Protein AF-A0AAV2N8G9-F1 (afdb_monomer_lite)

Secondary structure (DSSP, 8-state):
---------------------TT-TTS-HHHHHHHHHHHHHHHHHHHHHHHHHTHHHHSHHHHHHHHHHHHHHT--GGGGS------TTTS-SS-PPPPPPPPS--TTTSBTT-SSGGGB----S-S---HHHHSPPPTT-TT------PPPP--

Sequence (155 aa):
MSAEKKDKESKKVAERVIPIKRGDLFRNEVAADNIRKETNFLESVSQRLWPQKYEHLSGQFFNEVLAEECRKAGLPVNTFERDPPEDAIERSPIPLKASPAFPRTSSAQIGHRSSRAEYSLEFAGRLFISPKWTIEPPTDAVELRVTQQRFIFLG

pLDDT: mean 71.29, std 14.78, range [41.44, 96.06]

Radius of gyration: 39.4 Å; chains: 1; bounding box: 54×90×111 Å

Structure (mmCIF, N/CA/C/O backbone):
data_AF-A0AAV2N8G9-F1
#
_entry.id   AF-A0AAV2N8G9-F1
#
loop_
_atom_site.group_PDB
_atom_site.id
_atom_site.type_symbol
_atom_site.label_atom_id
_atom_site.label_alt_id
_atom_site.label_comp_id
_atom_site.label_asym_id
_atom_site.label_entity_id
_atom_site.label_seq_id
_atom_site.pdbx_PDB_ins_code
_atom_site.Cartn_x
_atom_site.Cartn_y
_atom_site.Cartn_z
_atom_site.occupancy
_atom_site.B_iso_or_equiv
_atom_site.auth_seq_id
_atom_site.auth_comp_id
_atom_site.auth_asym_id
_atom_site.auth_atom_id
_atom_site.pdbx_PDB_model_num
ATOM 1 N N . MET A 1 1 ? -1.708 59.884 45.599 1.00 42.59 1 MET A N 1
ATOM 2 C CA . MET A 1 1 ? -2.395 60.493 44.442 1.00 42.59 1 MET A CA 1
ATOM 3 C C . MET A 1 1 ? -1.384 61.332 43.683 1.00 42.59 1 MET A C 1
ATOM 5 O O . MET A 1 1 ? -1.083 62.405 44.170 1.00 42.59 1 MET A O 1
ATOM 9 N N . SER A 1 2 ? -0.819 60.809 42.590 1.00 41.44 2 SER A N 1
ATOM 10 C CA . SER A 1 2 ? -0.182 61.576 41.504 1.00 41.44 2 SER A CA 1
ATOM 11 C C . SER A 1 2 ? 0.149 60.604 40.374 1.00 41.44 2 SER A C 1
ATOM 13 O O . SER A 1 2 ? 1.019 59.751 40.517 1.00 41.44 2 SER A O 1
ATOM 15 N N . ALA A 1 3 ? -0.620 60.689 39.291 1.00 42.47 3 ALA A N 1
ATOM 16 C CA . ALA A 1 3 ? -0.415 59.937 38.065 1.00 42.47 3 ALA A CA 1
ATOM 17 C C . ALA A 1 3 ? 0.437 60.784 37.113 1.00 42.47 3 ALA A C 1
ATOM 19 O O . ALA A 1 3 ? -0.040 61.790 36.593 1.00 42.47 3 ALA A O 1
ATOM 20 N N . GLU A 1 4 ? 1.683 60.379 36.875 1.00 42.53 4 GLU A N 1
ATOM 21 C CA . GLU A 1 4 ? 2.483 60.915 35.775 1.00 42.53 4 GLU A CA 1
ATOM 22 C C . GLU A 1 4 ? 2.196 60.109 34.507 1.00 42.53 4 GLU A C 1
ATOM 24 O O . GLU A 1 4 ? 2.557 58.938 34.376 1.00 42.53 4 GLU A O 1
ATOM 29 N N . LYS A 1 5 ? 1.510 60.756 33.563 1.00 48.00 5 LYS A N 1
ATOM 30 C CA . LYS A 1 5 ? 1.406 60.310 32.176 1.00 48.00 5 LYS A CA 1
ATOM 31 C C . LYS A 1 5 ? 2.754 60.559 31.496 1.00 48.00 5 LYS A C 1
ATOM 33 O O . LYS A 1 5 ? 3.252 61.680 31.521 1.00 48.00 5 LYS A O 1
ATOM 38 N N . LYS A 1 6 ? 3.319 59.533 30.860 1.00 48.34 6 LYS A N 1
ATOM 39 C CA . LYS A 1 6 ? 4.354 59.699 29.833 1.00 48.34 6 LYS A CA 1
ATOM 40 C C . LYS A 1 6 ? 3.863 59.070 28.541 1.00 48.34 6 LYS A C 1
ATOM 42 O O . LYS A 1 6 ? 3.687 57.854 28.454 1.00 48.34 6 LYS A O 1
ATOM 47 N N . ASP A 1 7 ? 3.626 59.946 27.578 1.00 45.62 7 ASP A N 1
ATOM 48 C CA . ASP A 1 7 ? 3.271 59.642 26.203 1.00 45.62 7 ASP A CA 1
ATOM 49 C C . ASP A 1 7 ? 4.345 58.757 25.560 1.00 45.62 7 ASP A C 1
ATOM 51 O O . ASP A 1 7 ? 5.538 59.062 25.593 1.00 45.62 7 ASP A O 1
ATOM 55 N N . LYS A 1 8 ? 3.921 57.630 24.985 1.00 56.53 8 LYS A N 1
ATOM 56 C CA . LYS A 1 8 ? 4.773 56.782 24.149 1.00 56.53 8 LYS A CA 1
ATOM 57 C C . LYS A 1 8 ? 4.425 57.050 22.691 1.00 56.53 8 LYS A C 1
ATOM 59 O O . LYS A 1 8 ? 3.478 56.478 22.154 1.00 56.53 8 LYS A O 1
ATOM 64 N N . GLU A 1 9 ? 5.211 57.919 22.063 1.00 46.19 9 GLU A N 1
ATOM 65 C CA . GLU A 1 9 ? 5.285 58.047 20.609 1.00 46.19 9 GLU A CA 1
ATOM 66 C C . GLU A 1 9 ? 5.617 56.685 19.987 1.00 46.19 9 GLU A C 1
ATOM 68 O O . GLU A 1 9 ? 6.694 56.116 20.181 1.00 46.19 9 GLU A O 1
ATOM 73 N N . SER A 1 10 ? 4.672 56.146 19.226 1.00 51.50 10 SER A N 1
ATOM 74 C CA . SER A 1 10 ? 4.855 54.932 18.441 1.00 51.50 10 SER A CA 1
ATOM 75 C C . SER A 1 10 ? 5.503 55.299 17.106 1.00 51.50 10 SER A C 1
ATOM 77 O O . SER A 1 10 ? 4.854 55.771 16.174 1.00 51.50 10 SER A O 1
ATOM 79 N N . LYS A 1 11 ? 6.816 55.069 16.992 1.00 54.12 11 LYS A N 1
ATOM 80 C CA . LYS A 1 11 ? 7.510 55.084 15.698 1.00 54.12 11 LYS A CA 1
ATOM 81 C C . LYS A 1 11 ? 6.976 53.930 14.843 1.00 54.12 11 LYS A C 1
ATOM 83 O O . LYS A 1 11 ? 7.276 52.769 15.107 1.00 54.12 11 LYS A O 1
ATOM 88 N N . LYS A 1 12 ? 6.189 54.255 13.813 1.00 48.69 12 LYS A N 1
ATOM 89 C CA . LYS A 1 12 ? 5.814 53.329 12.734 1.00 48.69 12 LYS A CA 1
ATOM 90 C C . LYS A 1 12 ? 7.084 52.842 12.029 1.00 48.69 12 LYS A C 1
ATOM 92 O O . LYS A 1 12 ? 7.709 53.593 11.284 1.00 48.69 12 LYS A O 1
ATOM 97 N N . VAL A 1 13 ? 7.455 51.586 12.258 1.00 47.31 13 VAL A N 1
ATOM 98 C CA . VAL A 1 13 ? 8.438 50.875 11.434 1.00 47.31 13 VAL A CA 1
ATOM 99 C C . VAL A 1 13 ? 7.733 50.513 10.133 1.00 47.31 13 VAL A C 1
ATOM 101 O O . VAL A 1 13 ? 6.794 49.722 10.128 1.00 47.31 13 VAL A O 1
ATOM 104 N N . ALA A 1 14 ? 8.133 51.149 9.034 1.00 50.16 14 ALA A N 1
ATOM 105 C CA . ALA A 1 14 ? 7.663 50.777 7.709 1.00 50.16 14 ALA A CA 1
ATOM 106 C C . ALA A 1 14 ? 8.243 49.401 7.358 1.00 50.16 14 ALA A C 1
ATOM 108 O O . ALA A 1 14 ? 9.441 49.266 7.099 1.00 50.16 14 ALA A O 1
ATOM 109 N N . GLU A 1 15 ? 7.389 48.383 7.379 1.00 53.94 15 GLU A N 1
ATOM 110 C CA . GLU A 1 15 ? 7.709 47.033 6.938 1.00 53.94 15 GLU A CA 1
ATOM 111 C C . GLU A 1 15 ? 7.960 47.072 5.424 1.00 53.94 15 GLU A C 1
ATOM 113 O O . GLU A 1 15 ? 7.045 47.185 4.606 1.00 53.94 15 GLU A O 1
ATOM 118 N N . ARG A 1 16 ? 9.238 47.076 5.029 1.00 52.06 16 ARG A N 1
ATOM 119 C CA . ARG A 1 16 ? 9.623 46.940 3.624 1.00 52.06 16 ARG A CA 1
ATOM 120 C C . ARG A 1 16 ? 9.359 45.499 3.209 1.00 52.06 16 ARG A C 1
ATOM 122 O O . ARG A 1 16 ? 10.208 44.633 3.394 1.00 52.06 16 ARG A O 1
ATOM 129 N N . VAL A 1 17 ? 8.189 45.255 2.630 1.00 55.59 17 VAL A N 1
ATOM 130 C CA . VAL A 1 17 ? 7.891 44.005 1.928 1.00 55.59 17 VAL A CA 1
ATOM 131 C C . VAL A 1 17 ? 8.768 43.960 0.677 1.00 55.59 17 VAL A C 1
ATOM 133 O O . VAL A 1 17 ? 8.482 44.602 -0.332 1.00 55.59 17 VAL A O 1
ATOM 136 N N . ILE A 1 18 ? 9.887 43.243 0.764 1.00 59.12 18 ILE A N 1
ATOM 137 C CA . ILE A 1 18 ? 10.736 42.952 -0.391 1.00 59.12 18 ILE A CA 1
ATOM 138 C C . ILE A 1 18 ? 10.025 41.857 -1.198 1.00 59.12 18 ILE A C 1
ATOM 140 O O . ILE A 1 18 ? 9.772 40.781 -0.653 1.00 59.12 18 ILE A O 1
ATOM 144 N N . PRO A 1 19 ? 9.691 42.078 -2.482 1.00 50.41 19 PRO A N 1
ATOM 145 C C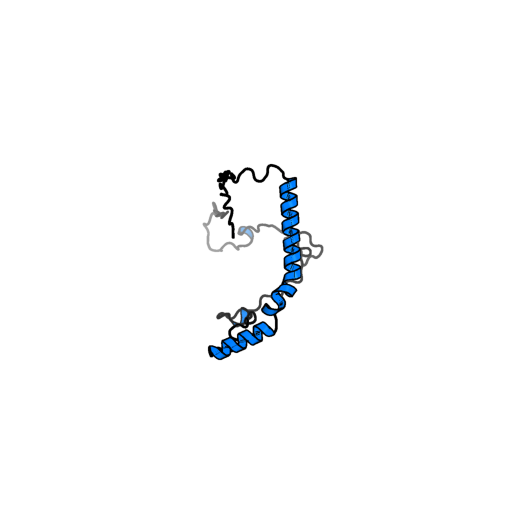A . PRO A 1 19 ? 9.098 41.037 -3.306 1.00 50.41 19 PRO A CA 1
ATOM 146 C C . PRO A 1 19 ? 10.152 39.961 -3.584 1.00 50.41 19 PRO A C 1
ATOM 148 O O . PRO A 1 19 ? 11.073 40.159 -4.380 1.00 50.41 19 PRO A O 1
ATOM 151 N N . ILE A 1 20 ? 10.025 38.814 -2.915 1.00 54.44 20 ILE A N 1
ATOM 152 C CA . ILE A 1 20 ? 10.868 37.640 -3.150 1.00 54.44 20 ILE A CA 1
ATOM 153 C C . ILE A 1 20 ? 10.518 37.098 -4.539 1.00 54.44 20 ILE A C 1
ATOM 155 O O . ILE A 1 20 ? 9.498 36.435 -4.741 1.00 54.44 20 ILE A O 1
ATOM 159 N N . LYS A 1 21 ? 11.356 37.410 -5.532 1.00 55.22 21 LYS A N 1
ATOM 160 C CA . LYS A 1 21 ? 11.267 36.812 -6.866 1.00 55.22 21 LYS A CA 1
ATOM 161 C C . LYS A 1 21 ? 11.564 35.316 -6.731 1.00 55.22 21 LYS A C 1
ATOM 163 O O . LYS A 1 21 ? 12.630 34.936 -6.258 1.00 55.22 21 LYS A O 1
ATOM 168 N N . ARG A 1 22 ? 10.645 34.466 -7.201 1.00 54.28 22 ARG A N 1
ATOM 169 C CA . ARG A 1 22 ? 10.721 32.986 -7.162 1.00 54.28 22 ARG A CA 1
ATOM 170 C C . ARG A 1 22 ? 11.955 32.365 -7.856 1.00 54.28 22 ARG A C 1
ATOM 172 O O . ARG A 1 22 ? 12.082 31.149 -7.855 1.00 54.28 22 ARG A O 1
ATOM 179 N N . GLY A 1 23 ? 12.855 33.168 -8.430 1.00 54.62 23 GLY A N 1
ATOM 180 C CA . GLY A 1 23 ? 14.072 32.721 -9.118 1.00 54.62 23 GLY A CA 1
ATOM 181 C C . GLY A 1 23 ? 15.370 32.762 -8.297 1.00 54.62 23 GLY A C 1
ATOM 182 O O . GLY A 1 23 ? 16.359 32.210 -8.757 1.00 54.62 23 GLY A O 1
ATOM 183 N N . ASP A 1 24 ? 15.399 33.375 -7.105 1.00 53.00 24 ASP A N 1
ATOM 184 C CA . ASP A 1 24 ? 16.639 33.534 -6.306 1.00 53.00 24 ASP A CA 1
ATOM 185 C C . ASP A 1 24 ? 16.787 32.519 -5.149 1.00 53.00 24 ASP A C 1
ATOM 187 O O . ASP A 1 24 ? 17.753 32.575 -4.388 1.00 53.00 24 ASP A O 1
ATOM 191 N N . LEU A 1 25 ? 15.870 31.554 -5.018 1.00 56.00 25 LEU A N 1
ATOM 192 C CA . LEU A 1 25 ? 15.848 30.579 -3.910 1.00 56.00 25 LEU A CA 1
ATOM 193 C C . LEU A 1 25 ? 17.031 29.584 -3.902 1.00 56.00 25 LEU A C 1
ATOM 195 O O . LEU A 1 25 ? 17.179 28.832 -2.943 1.00 56.00 25 LEU A O 1
ATOM 199 N N . PHE A 1 26 ? 17.888 29.589 -4.928 1.00 54.41 26 PHE A N 1
ATOM 200 C CA . PHE A 1 26 ? 18.990 28.631 -5.092 1.00 54.41 26 PHE A CA 1
ATOM 201 C C . PHE A 1 26 ? 20.363 29.286 -5.291 1.00 54.41 26 PHE A C 1
ATOM 203 O O . PHE A 1 26 ? 21.209 28.758 -6.001 1.00 54.41 26 PHE A O 1
ATOM 210 N N . ARG A 1 27 ? 20.630 30.438 -4.663 1.00 63.62 27 ARG A N 1
ATOM 211 C CA . ARG A 1 27 ? 21.986 31.027 -4.700 1.00 63.62 27 ARG A CA 1
ATOM 212 C C . ARG A 1 27 ? 23.005 30.244 -3.861 1.00 63.62 27 ARG A C 1
ATOM 214 O O . ARG A 1 27 ? 24.189 30.302 -4.162 1.00 63.62 27 ARG A O 1
ATOM 221 N N . ASN A 1 28 ? 22.545 29.509 -2.844 1.00 71.69 28 ASN A N 1
ATOM 222 C CA . ASN A 1 28 ? 23.381 28.716 -1.939 1.00 71.69 28 ASN A CA 1
ATOM 223 C C . ASN A 1 28 ? 22.848 27.281 -1.846 1.00 71.69 28 ASN A C 1
ATOM 225 O O . ASN A 1 28 ? 21.998 26.979 -1.006 1.00 71.69 28 ASN A O 1
ATOM 229 N N . GLU A 1 29 ? 23.363 26.393 -2.694 1.00 79.25 29 GLU A N 1
ATOM 230 C CA . GLU A 1 29 ? 22.979 24.974 -2.733 1.00 79.25 29 GLU A CA 1
ATOM 231 C C . GLU A 1 29 ? 23.140 24.286 -1.372 1.00 79.25 29 GLU A C 1
ATOM 233 O O . GLU A 1 29 ? 22.262 23.538 -0.956 1.00 79.25 29 GLU A O 1
ATOM 238 N N . VAL A 1 30 ? 24.200 24.617 -0.626 1.00 80.50 30 VAL A N 1
ATOM 239 C CA . VAL A 1 30 ? 24.457 24.079 0.721 1.00 80.50 30 VAL A CA 1
ATOM 240 C C . VAL A 1 30 ? 23.363 24.479 1.716 1.00 80.50 30 VAL A C 1
ATOM 242 O O . VAL A 1 30 ? 22.935 23.66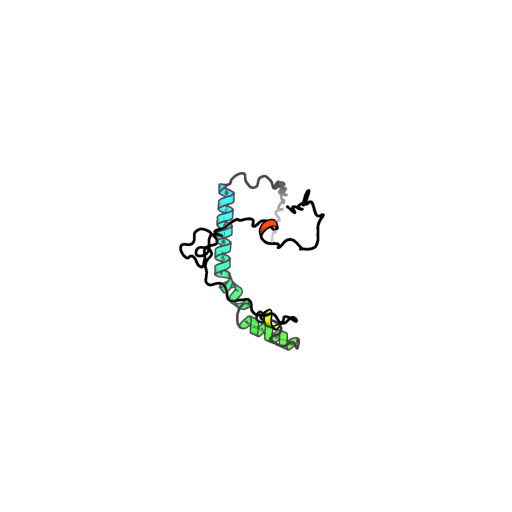8 2.532 1.00 80.50 30 VAL A O 1
ATOM 245 N N . ALA A 1 31 ? 22.872 25.720 1.645 1.00 84.00 31 ALA A N 1
ATOM 246 C CA . ALA A 1 31 ? 21.796 26.177 2.520 1.00 84.00 31 ALA A CA 1
ATOM 247 C C . ALA A 1 31 ? 20.471 25.483 2.169 1.00 84.00 31 ALA A C 1
ATOM 249 O O . ALA A 1 31 ? 19.757 25.033 3.061 1.00 84.00 31 ALA A O 1
ATOM 250 N N . ALA A 1 32 ? 20.175 25.341 0.873 1.00 84.00 32 ALA A N 1
ATOM 251 C CA . ALA A 1 32 ? 18.995 24.618 0.409 1.00 84.00 32 ALA A CA 1
ATOM 252 C C . ALA A 1 32 ? 19.041 23.126 0.789 1.00 84.00 32 ALA A C 1
ATOM 254 O O . ALA A 1 32 ? 18.025 22.570 1.205 1.00 84.00 32 ALA A O 1
ATOM 255 N N . ASP A 1 33 ? 20.207 22.486 0.691 1.00 88.19 33 ASP A N 1
ATOM 256 C CA . ASP A 1 33 ? 20.412 21.095 1.104 1.00 88.19 33 ASP A CA 1
ATOM 257 C C . ASP A 1 33 ? 20.234 20.916 2.619 1.00 88.19 33 ASP A C 1
ATOM 259 O O . ASP A 1 33 ? 19.543 19.998 3.057 1.00 88.19 33 ASP A O 1
ATOM 263 N N . ASN A 1 34 ? 20.752 21.838 3.435 1.00 92.25 34 ASN A N 1
ATOM 264 C CA . ASN A 1 34 ? 20.542 21.811 4.885 1.00 92.25 34 ASN A CA 1
ATOM 265 C C . ASN A 1 34 ? 19.059 21.955 5.260 1.00 92.25 34 ASN A C 1
ATOM 267 O O . ASN A 1 34 ? 18.571 21.191 6.091 1.00 92.25 34 ASN A O 1
ATOM 271 N N . ILE A 1 35 ? 18.324 22.857 4.600 1.00 91.19 35 ILE A N 1
ATOM 272 C CA . ILE A 1 35 ? 16.871 23.004 4.797 1.00 91.19 35 ILE A CA 1
ATOM 273 C C . ILE A 1 35 ? 16.139 21.709 4.410 1.00 91.19 35 ILE A C 1
ATOM 275 O O . ILE A 1 35 ? 15.244 21.254 5.123 1.00 91.19 35 ILE A O 1
ATOM 279 N N . ARG A 1 36 ? 16.526 21.067 3.300 1.00 89.50 36 ARG A N 1
ATOM 280 C CA . ARG A 1 36 ? 15.952 19.773 2.885 1.00 89.50 36 ARG A CA 1
ATOM 281 C C . ARG A 1 36 ? 16.245 18.663 3.893 1.00 89.50 36 ARG A C 1
ATOM 283 O O . ARG A 1 36 ? 15.365 17.873 4.212 1.00 89.50 36 ARG A O 1
ATOM 290 N N . LYS A 1 37 ? 17.462 18.608 4.430 1.00 94.62 37 LYS A N 1
ATOM 291 C CA . LYS A 1 37 ? 17.835 17.635 5.466 1.00 94.62 37 LYS A CA 1
ATOM 292 C C . LYS A 1 37 ? 17.037 17.841 6.749 1.00 94.62 37 LYS A C 1
ATOM 294 O O . LYS A 1 37 ? 16.545 16.865 7.307 1.00 94.62 37 LYS A O 1
ATOM 299 N N . GLU A 1 38 ? 16.877 19.086 7.190 1.00 95.69 38 GLU A N 1
ATOM 300 C CA . GLU A 1 38 ? 16.091 19.422 8.380 1.00 95.69 38 GLU A CA 1
ATOM 301 C C . GLU A 1 38 ? 14.611 19.068 8.198 1.00 95.69 38 GLU A C 1
ATOM 303 O O . GLU A 1 38 ? 14.020 18.419 9.059 1.00 95.69 38 GLU A O 1
ATOM 308 N N . THR A 1 39 ? 14.023 19.420 7.053 1.00 96.06 39 THR A N 1
ATOM 309 C CA . THR A 1 39 ? 12.625 19.081 6.742 1.00 96.06 39 THR A CA 1
ATOM 310 C C . THR A 1 39 ? 12.400 17.570 6.691 1.00 96.06 39 THR A C 1
ATOM 312 O O . THR A 1 39 ? 11.498 17.079 7.367 1.00 96.06 39 THR A O 1
ATOM 315 N N . ASN A 1 40 ? 13.271 16.820 6.010 1.00 95.50 40 ASN A N 1
ATOM 316 C CA . ASN A 1 40 ? 13.218 15.354 5.990 1.00 95.50 40 ASN A CA 1
ATOM 317 C C . ASN A 1 40 ? 13.385 14.750 7.395 1.00 95.50 40 ASN A C 1
ATOM 319 O O . ASN A 1 40 ? 12.723 13.772 7.744 1.00 95.50 40 ASN A O 1
ATOM 323 N N . PHE A 1 41 ? 14.264 15.322 8.223 1.00 95.81 41 PHE A N 1
ATOM 324 C CA . PHE A 1 41 ? 14.448 14.872 9.599 1.00 95.81 41 PHE A CA 1
ATOM 325 C C . PHE A 1 41 ? 13.180 15.091 10.430 1.00 95.81 41 PHE A C 1
ATOM 327 O O . PHE A 1 41 ? 12.699 14.149 11.062 1.00 95.81 41 PHE A O 1
ATOM 334 N N . LEU A 1 42 ? 12.600 16.292 10.387 1.00 95.12 42 LEU A N 1
ATOM 335 C CA . LEU A 1 42 ? 11.357 16.611 11.091 1.00 95.12 42 LEU A CA 1
ATOM 336 C C . LEU A 1 42 ? 10.192 15.736 10.626 1.00 95.12 42 LEU A C 1
ATOM 338 O O . LEU A 1 42 ? 9.408 15.287 11.461 1.00 95.12 42 LEU A O 1
ATOM 342 N N . GLU A 1 43 ? 10.103 15.444 9.329 1.00 94.75 43 GLU A N 1
ATOM 343 C CA . GLU A 1 43 ? 9.122 14.507 8.783 1.00 94.75 43 GLU A CA 1
ATOM 344 C C . GLU A 1 43 ? 9.340 13.086 9.320 1.00 94.75 43 GLU A C 1
ATOM 346 O O . GLU A 1 43 ? 8.408 12.4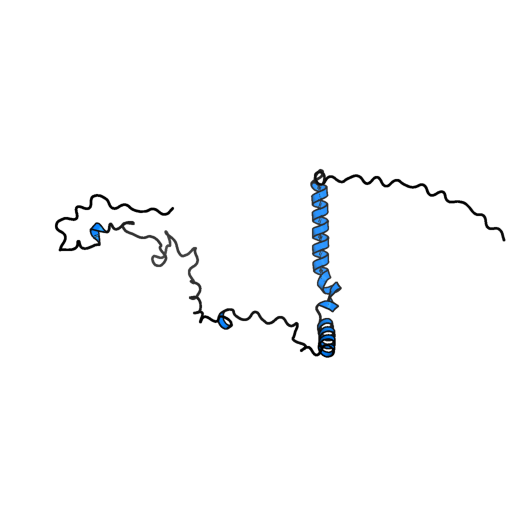43 9.794 1.00 94.75 43 GLU A O 1
ATOM 351 N N . SER A 1 44 ? 10.582 12.599 9.337 1.00 94.31 44 SER A N 1
ATOM 352 C CA . SER A 1 44 ? 10.881 11.265 9.868 1.00 94.31 44 SER A CA 1
ATOM 353 C C . SER A 1 44 ? 10.538 11.138 11.359 1.00 94.31 44 SER A C 1
ATOM 355 O O . SER A 1 44 ? 10.025 10.111 11.808 1.00 94.31 44 SER A O 1
ATOM 357 N N . VAL A 1 45 ? 10.782 12.195 12.138 1.00 95.00 45 VAL A N 1
ATOM 358 C CA . VAL A 1 45 ? 10.439 12.253 13.562 1.00 95.00 45 VAL A CA 1
ATOM 359 C C . VAL A 1 45 ? 8.927 12.343 13.740 1.00 95.00 45 VAL A C 1
ATOM 361 O O . VAL A 1 45 ? 8.377 11.652 14.597 1.00 95.00 45 VAL A O 1
ATOM 364 N N . SER A 1 46 ? 8.237 13.152 12.931 1.00 90.50 46 SER A N 1
ATOM 365 C CA . SER A 1 46 ? 6.783 13.286 13.010 1.00 90.50 46 SER A CA 1
ATOM 366 C C . SER A 1 46 ? 6.084 11.976 12.665 1.00 90.50 46 SER A C 1
ATOM 368 O O . SER A 1 46 ? 5.201 11.583 13.417 1.00 90.50 46 SER A O 1
ATOM 370 N N . GLN A 1 47 ? 6.536 11.251 11.637 1.00 88.94 47 GLN A N 1
ATOM 371 C CA . GLN A 1 47 ? 6.028 9.923 11.285 1.00 88.94 47 GLN A CA 1
ATOM 372 C C . GLN A 1 47 ? 6.210 8.919 12.431 1.00 88.94 47 GLN A C 1
ATOM 374 O O . GLN A 1 47 ? 5.285 8.178 12.750 1.00 88.94 47 GLN A O 1
ATOM 379 N N . ARG A 1 48 ? 7.370 8.919 13.104 1.00 89.88 48 ARG A N 1
ATOM 380 C CA . ARG A 1 48 ? 7.625 8.035 14.259 1.00 89.88 48 ARG A CA 1
ATOM 381 C C . ARG A 1 48 ? 6.760 8.371 15.471 1.00 89.88 48 ARG A C 1
ATOM 383 O O . ARG A 1 48 ? 6.314 7.468 16.168 1.00 89.88 48 ARG A O 1
ATOM 390 N N . LEU A 1 49 ? 6.541 9.659 15.730 1.00 91.81 49 LEU A N 1
ATOM 391 C CA . LEU A 1 49 ? 5.717 10.129 16.845 1.00 91.81 49 LEU A CA 1
ATOM 392 C C . LEU A 1 49 ? 4.219 10.142 16.512 1.00 91.81 49 LEU A C 1
ATOM 394 O O . LEU A 1 49 ? 3.406 10.331 17.414 1.00 91.81 49 LEU A O 1
ATOM 398 N N . TRP A 1 50 ? 3.846 9.950 15.245 1.00 86.56 50 TRP A N 1
ATOM 399 C CA . TRP A 1 50 ? 2.463 10.007 14.778 1.00 86.56 50 TRP A CA 1
ATOM 400 C C . TRP A 1 50 ? 1.546 9.037 15.532 1.00 86.56 50 TRP A C 1
ATOM 402 O O . TRP A 1 50 ? 0.528 9.500 16.050 1.00 86.56 50 TRP A O 1
ATOM 412 N N . PRO A 1 51 ? 1.903 7.746 15.701 1.00 84.06 51 PRO A N 1
ATOM 413 C CA . PRO A 1 51 ? 1.049 6.803 16.416 1.00 84.06 51 PRO A CA 1
ATOM 414 C C . PRO A 1 51 ? 0.876 7.171 17.890 1.00 84.06 51 PRO A C 1
ATOM 416 O O . PRO A 1 51 ? -0.199 6.972 18.428 1.00 84.06 51 PRO A O 1
ATOM 419 N N . GLN A 1 52 ? 1.899 7.752 18.528 1.00 84.94 52 GLN A N 1
ATOM 420 C CA . GLN A 1 52 ? 1.836 8.172 19.935 1.00 84.94 52 GLN A CA 1
ATOM 421 C C . GLN A 1 52 ? 0.993 9.439 20.122 1.00 84.94 52 GLN A C 1
ATOM 423 O O . GLN A 1 52 ? 0.220 9.546 21.068 1.00 84.94 52 GLN A O 1
ATOM 428 N N . LYS A 1 53 ? 1.123 10.423 19.221 1.00 84.12 53 LYS A N 1
ATOM 429 C CA . LYS A 1 53 ? 0.347 11.673 19.297 1.00 84.12 53 LYS A CA 1
ATOM 430 C C . LYS A 1 53 ? -1.132 11.454 19.003 1.00 84.12 53 LYS A C 1
ATOM 432 O O . LYS A 1 53 ? -1.974 12.105 19.615 1.00 84.12 53 LYS A O 1
ATOM 437 N N . TYR A 1 54 ? -1.431 10.565 18.062 1.00 80.94 54 TYR A N 1
ATOM 438 C CA . TYR A 1 54 ? -2.779 10.333 17.549 1.00 80.94 54 TYR A CA 1
ATOM 439 C C . TYR A 1 54 ? -3.326 8.951 17.912 1.00 80.94 54 TYR A C 1
ATOM 441 O O . TYR A 1 54 ? -4.254 8.472 17.268 1.00 80.94 54 TYR A O 1
ATOM 449 N N . GLU A 1 55 ? -2.798 8.330 18.968 1.00 76.94 55 GLU A N 1
ATOM 450 C CA . GLU A 1 55 ? -3.226 7.009 19.448 1.00 76.94 55 GLU A CA 1
ATOM 451 C C . GLU A 1 55 ? -4.745 6.946 19.678 1.00 76.94 55 GLU A C 1
ATOM 453 O O . GLU A 1 55 ? -5.412 5.976 19.321 1.00 76.94 55 GLU A O 1
ATOM 458 N N . HIS A 1 56 ? -5.307 8.045 20.184 1.00 75.25 56 HIS A N 1
ATOM 459 C CA . HIS A 1 56 ? -6.734 8.220 20.438 1.00 75.25 56 HIS A CA 1
ATOM 460 C C . HIS A 1 56 ? -7.609 8.235 19.171 1.00 75.25 56 HIS A C 1
ATOM 462 O O . HIS A 1 56 ? -8.813 8.028 19.286 1.00 75.25 56 HIS A O 1
ATOM 468 N N . LEU A 1 57 ? -7.038 8.473 17.981 1.00 75.31 57 LEU A N 1
ATOM 469 C CA . LEU A 1 57 ? -7.760 8.467 16.699 1.00 75.31 57 LEU A CA 1
ATOM 470 C C . LEU A 1 57 ? -7.742 7.102 16.006 1.00 75.31 57 LEU A C 1
ATOM 472 O O . LEU A 1 57 ? -8.657 6.793 15.254 1.00 75.31 57 LEU A O 1
ATOM 476 N N . SER A 1 58 ? -6.705 6.294 16.224 1.00 70.44 58 SER A N 1
ATOM 477 C CA . SER A 1 58 ? -6.548 4.986 15.570 1.00 70.44 58 SER A CA 1
ATOM 478 C C . SER A 1 58 ? -6.885 3.797 16.476 1.00 70.44 58 SER A C 1
ATOM 480 O O . SER A 1 58 ? -6.693 2.652 16.075 1.00 70.44 58 SER A O 1
ATOM 482 N N . GLY A 1 59 ? -7.319 4.057 17.713 1.00 74.00 59 GLY A N 1
ATOM 483 C CA . GLY A 1 59 ? -7.539 3.045 18.744 1.00 74.00 59 GLY A CA 1
ATOM 484 C C . GLY A 1 59 ? -8.997 2.624 18.949 1.00 74.00 59 GLY A C 1
ATOM 485 O O . GLY A 1 59 ? -9.922 3.096 18.291 1.00 74.00 59 GLY A O 1
ATOM 486 N N . GLN A 1 60 ? -9.194 1.757 19.946 1.00 79.00 60 GLN A N 1
ATOM 487 C CA . GLN A 1 60 ? -10.506 1.268 20.396 1.00 79.00 60 GLN A CA 1
ATOM 488 C C . GLN A 1 60 ? -11.444 2.410 20.811 1.00 79.00 60 GLN A C 1
ATOM 490 O O . GLN A 1 60 ? -12.628 2.366 20.501 1.00 79.00 60 GLN A O 1
ATOM 495 N N . PHE A 1 61 ? -10.900 3.470 21.414 1.00 79.62 61 PHE A N 1
ATOM 496 C CA . PHE A 1 61 ? -11.668 4.642 21.834 1.00 79.62 61 PHE A CA 1
ATOM 497 C C . PHE A 1 61 ? -12.370 5.350 20.666 1.00 79.62 61 PHE A C 1
ATOM 499 O O . PHE A 1 61 ? -13.534 5.725 20.776 1.00 79.62 61 PHE A O 1
ATOM 506 N N . PHE A 1 62 ? -11.696 5.504 19.522 1.00 84.06 62 PHE A N 1
ATOM 507 C CA . PHE A 1 62 ? -12.323 6.100 18.343 1.00 84.06 62 PHE A CA 1
ATOM 508 C C . PHE A 1 62 ? -13.474 5.230 17.831 1.00 84.06 62 PHE A C 1
ATOM 510 O O . PHE A 1 62 ? -14.531 5.754 17.493 1.00 84.06 62 PHE A O 1
ATOM 517 N N . ASN A 1 63 ? -13.301 3.906 17.845 1.00 84.31 63 ASN A N 1
ATOM 518 C CA . ASN A 1 63 ? -14.353 2.966 17.460 1.00 84.31 63 ASN A CA 1
ATOM 519 C C . ASN A 1 63 ? -15.544 3.003 18.431 1.00 84.31 63 ASN A C 1
ATOM 521 O O . ASN A 1 63 ? -16.686 2.909 17.990 1.00 84.31 63 ASN A O 1
ATOM 525 N N . GLU A 1 64 ? -15.301 3.180 19.732 1.00 86.56 64 GLU A N 1
ATOM 526 C CA . GLU A 1 64 ? -16.353 3.354 20.740 1.00 86.56 64 GLU A CA 1
ATOM 527 C C . GLU A 1 64 ? -17.152 4.639 20.501 1.00 86.56 64 GLU A C 1
ATOM 529 O O . GLU A 1 64 ? -18.377 4.585 20.390 1.00 86.56 64 GLU A O 1
ATOM 534 N N . VAL A 1 65 ? -16.470 5.777 20.330 1.00 86.88 65 VAL A N 1
ATOM 535 C CA . VAL A 1 65 ? -17.114 7.064 20.012 1.00 86.88 65 VAL A CA 1
ATOM 536 C C . VAL A 1 65 ? -17.895 6.971 18.699 1.00 86.88 65 VAL A C 1
ATOM 538 O O . VAL A 1 65 ? -19.038 7.419 18.614 1.00 86.88 65 VAL A O 1
ATOM 541 N N . LEU A 1 66 ? -17.315 6.345 17.675 1.00 87.19 66 LEU A N 1
ATOM 542 C CA . LEU A 1 66 ? -17.965 6.153 16.383 1.00 87.19 66 LEU A CA 1
ATOM 543 C C . LEU A 1 66 ? -19.209 5.264 16.507 1.00 87.19 66 LEU A C 1
ATOM 545 O O . LEU A 1 66 ? -20.239 5.574 15.908 1.00 87.19 66 LEU A O 1
ATOM 549 N N . ALA A 1 67 ? -19.162 4.209 17.324 1.00 87.56 67 ALA A N 1
ATOM 550 C CA . ALA A 1 67 ? -20.318 3.365 17.604 1.00 87.56 67 ALA A CA 1
ATOM 551 C C . ALA A 1 67 ? -21.428 4.129 18.348 1.00 87.56 67 ALA A C 1
ATOM 553 O O . ALA A 1 67 ? -22.607 3.935 18.043 1.00 87.56 67 ALA A O 1
ATOM 554 N N . GLU A 1 68 ? -21.084 5.009 19.291 1.00 89.75 68 GLU A N 1
ATOM 555 C CA . GLU A 1 68 ? -22.055 5.872 19.972 1.00 89.75 68 GLU A CA 1
ATOM 556 C C . GLU A 1 68 ? -22.733 6.855 19.013 1.00 89.75 68 GLU A C 1
ATOM 558 O O . GLU A 1 68 ? -23.960 6.979 19.025 1.00 89.75 68 GLU A O 1
ATOM 563 N N . GLU A 1 69 ? -21.967 7.516 18.146 1.00 89.94 69 GLU A N 1
ATOM 564 C CA . GLU A 1 69 ? -22.514 8.435 17.145 1.00 89.94 69 GLU A CA 1
ATOM 565 C C . GLU A 1 69 ? -23.364 7.700 16.094 1.00 89.94 69 GLU A C 1
ATOM 567 O O . GLU A 1 69 ? -24.451 8.165 15.745 1.00 89.94 69 GLU A O 1
ATOM 572 N N . CYS A 1 70 ? -22.954 6.501 15.663 1.00 87.94 70 CYS A N 1
ATOM 573 C CA . CYS A 1 70 ? -23.766 5.657 14.781 1.00 87.94 70 CYS A CA 1
ATOM 574 C C . CYS A 1 70 ? -25.099 5.273 15.438 1.00 87.94 70 CYS A C 1
ATOM 576 O O . CYS A 1 70 ? -26.145 5.377 14.799 1.00 87.94 70 CYS A O 1
ATOM 578 N N . ARG A 1 71 ? -25.094 4.908 16.731 1.00 87.50 71 ARG A N 1
ATOM 579 C CA . ARG A 1 71 ? -26.325 4.629 17.492 1.00 87.50 71 ARG A CA 1
ATOM 580 C C . ARG A 1 71 ? -27.241 5.848 17.569 1.00 87.50 71 ARG A C 1
ATOM 582 O O . ARG A 1 71 ? -28.444 5.693 17.378 1.00 87.50 71 ARG A O 1
ATOM 589 N N . LYS A 1 72 ? -26.695 7.046 17.811 1.00 92.06 72 LYS A N 1
ATOM 590 C CA . LYS A 1 72 ? -27.473 8.301 17.819 1.00 92.06 72 LYS A CA 1
ATOM 591 C C . LYS A 1 72 ? -28.103 8.592 16.456 1.00 92.06 72 LYS A C 1
ATOM 593 O O . LYS A 1 72 ? -29.233 9.065 16.399 1.00 92.06 72 LYS A O 1
ATOM 598 N N . ALA A 1 73 ? -27.389 8.289 15.374 1.00 87.94 73 ALA A N 1
ATOM 599 C CA . ALA A 1 73 ? -27.853 8.487 14.004 1.00 87.94 73 ALA A CA 1
ATOM 600 C C . ALA A 1 73 ? -28.754 7.351 13.474 1.00 87.94 73 ALA A C 1
ATOM 602 O O . ALA A 1 73 ? -29.309 7.480 12.385 1.00 87.94 73 ALA A O 1
ATOM 603 N N . GLY A 1 74 ? -28.896 6.240 14.209 1.00 88.19 74 GLY A N 1
ATOM 604 C CA . GLY A 1 74 ? -29.618 5.048 13.751 1.00 88.19 74 GLY A CA 1
ATOM 605 C C . GLY A 1 74 ? -28.903 4.276 12.633 1.00 88.19 74 GLY A C 1
ATOM 606 O O . GLY A 1 74 ? -29.540 3.505 11.918 1.00 88.19 74 GLY A O 1
ATOM 607 N N . LEU A 1 75 ? -27.596 4.487 12.465 1.00 85.81 75 LEU A N 1
ATOM 608 C CA . LEU A 1 75 ? -26.766 3.803 11.477 1.00 85.81 75 LEU A CA 1
ATOM 609 C C . LEU A 1 75 ? -26.178 2.510 12.064 1.00 85.81 75 LEU A C 1
ATOM 611 O O . LEU A 1 75 ? -25.852 2.464 13.256 1.00 85.81 75 LEU A O 1
ATOM 615 N N . PRO A 1 76 ? -26.003 1.453 11.253 1.00 82.94 76 PRO A N 1
ATOM 616 C CA . PRO A 1 76 ? -25.306 0.259 11.707 1.00 82.94 76 PRO A CA 1
ATOM 617 C C . PRO A 1 76 ? -23.848 0.594 12.052 1.00 82.94 76 PRO A C 1
ATOM 619 O O . PRO A 1 76 ? -23.193 1.368 11.357 1.00 82.94 76 PRO A O 1
ATOM 622 N N . VAL A 1 77 ? -23.317 -0.000 13.122 1.00 77.56 77 VAL A N 1
ATOM 623 C CA . VAL A 1 77 ? -21.949 0.282 13.612 1.00 77.56 77 VAL A CA 1
ATOM 624 C C . VAL A 1 77 ? -20.887 -0.022 12.547 1.00 77.56 77 VAL A C 1
ATOM 626 O O . VAL A 1 77 ? -19.892 0.688 12.441 1.00 77.56 77 VAL A O 1
ATOM 629 N N . ASN A 1 78 ? -21.157 -0.997 11.681 1.00 76.75 78 ASN A N 1
ATOM 630 C CA . ASN A 1 78 ? -20.232 -1.439 10.639 1.00 76.75 78 ASN A CA 1
ATOM 631 C C . ASN A 1 78 ? -20.299 -0.579 9.362 1.00 76.75 78 ASN A C 1
ATOM 633 O O . ASN A 1 78 ? -19.670 -0.918 8.370 1.00 76.75 78 ASN A O 1
ATOM 637 N N . THR A 1 79 ? -21.044 0.538 9.353 1.00 76.38 79 THR A N 1
ATOM 638 C CA . THR A 1 79 ? -21.183 1.402 8.156 1.00 76.38 79 THR A CA 1
ATOM 639 C C . THR A 1 79 ? -19.838 1.938 7.658 1.00 76.38 79 THR A C 1
ATOM 641 O O . THR A 1 79 ? -19.668 2.182 6.467 1.00 76.38 79 THR A O 1
ATOM 644 N N . PHE A 1 80 ? -18.895 2.157 8.574 1.00 76.69 80 PHE A N 1
ATOM 645 C CA . PHE A 1 80 ? -17.592 2.754 8.276 1.00 76.69 80 PHE A CA 1
ATOM 646 C C . PHE A 1 80 ? -16.457 1.730 8.227 1.00 76.69 80 PHE A C 1
ATOM 648 O O . PHE A 1 80 ? -15.305 2.108 7.999 1.00 76.69 80 PHE A O 1
ATOM 655 N N . GLU A 1 81 ? -16.758 0.448 8.440 1.00 79.38 81 GLU A N 1
ATOM 656 C CA . GLU A 1 81 ? -15.773 -0.599 8.214 1.00 79.38 81 GLU A CA 1
ATOM 657 C C . GLU A 1 81 ? -15.492 -0.685 6.717 1.00 79.38 81 GLU A C 1
ATOM 659 O O . GLU A 1 81 ? -16.389 -0.634 5.876 1.00 79.38 81 GLU A O 1
ATOM 664 N N . ARG A 1 82 ? -14.209 -0.753 6.369 1.00 74.94 82 ARG A N 1
ATOM 665 C CA . ARG A 1 82 ? -13.820 -0.929 4.980 1.00 74.94 82 ARG A CA 1
ATOM 666 C C . ARG A 1 82 ? -14.105 -2.376 4.620 1.00 74.94 82 ARG A C 1
ATOM 668 O O . ARG A 1 82 ? -13.458 -3.263 5.178 1.00 74.94 82 ARG A O 1
ATOM 675 N N . ASP A 1 83 ? -15.027 -2.589 3.687 1.00 76.12 83 ASP A N 1
ATOM 676 C CA . ASP A 1 83 ? -15.256 -3.922 3.143 1.00 76.12 83 ASP A CA 1
ATOM 677 C C . ASP A 1 83 ? -13.911 -4.509 2.690 1.00 76.12 83 ASP A C 1
ATOM 679 O O . ASP A 1 83 ? -13.098 -3.789 2.078 1.00 76.12 83 ASP A O 1
ATOM 683 N N . PRO A 1 84 ? -13.628 -5.787 3.009 1.00 77.12 84 PRO A N 1
ATOM 684 C CA . PRO A 1 84 ? -12.464 -6.445 2.449 1.00 77.12 84 PRO A CA 1
ATOM 685 C C . PRO A 1 84 ? -12.525 -6.304 0.924 1.00 77.12 84 PRO A C 1
ATOM 687 O O . PRO A 1 84 ? -13.621 -6.277 0.359 1.00 77.12 84 PRO A O 1
ATOM 690 N N . PRO A 1 85 ? -11.375 -6.160 0.242 1.00 75.00 85 PRO A N 1
ATOM 691 C CA . PRO A 1 85 ? -11.372 -6.103 -1.209 1.00 75.00 85 PRO A CA 1
ATOM 692 C C . PRO A 1 85 ? -12.020 -7.385 -1.723 1.00 75.00 85 PRO A C 1
ATOM 694 O O . PRO A 1 85 ? -11.435 -8.458 -1.618 1.00 75.00 85 PRO A O 1
ATOM 697 N N . GLU A 1 86 ? -13.253 -7.273 -2.209 1.00 72.38 86 GLU A N 1
ATOM 698 C CA . GLU A 1 86 ? -13.943 -8.415 -2.786 1.00 72.38 86 GLU A CA 1
ATOM 699 C C . GLU A 1 86 ? -13.171 -8.853 -4.025 1.00 72.38 86 GLU A C 1
ATOM 701 O O . GLU A 1 86 ? -12.781 -8.022 -4.858 1.00 72.38 86 GLU A O 1
ATOM 706 N N . ASP A 1 87 ? -12.918 -10.156 -4.125 1.00 73.25 87 ASP A N 1
ATOM 707 C CA . ASP A 1 87 ? -12.194 -10.711 -5.252 1.00 73.25 87 ASP A CA 1
ATOM 708 C C . ASP A 1 87 ? -12.943 -10.335 -6.533 1.00 73.25 87 ASP A C 1
ATOM 710 O O . ASP A 1 87 ? -14.120 -10.647 -6.718 1.00 73.25 87 ASP A O 1
ATOM 714 N N . ALA A 1 88 ? -12.254 -9.651 -7.450 1.00 66.31 88 ALA A N 1
ATOM 715 C CA . ALA A 1 88 ? -12.849 -9.169 -8.700 1.00 66.31 88 ALA A CA 1
ATOM 716 C C . ALA A 1 88 ? -13.479 -10.301 -9.539 1.00 66.31 88 ALA A C 1
ATOM 718 O O . ALA A 1 88 ? -14.312 -10.046 -10.407 1.00 66.31 88 ALA A O 1
ATOM 719 N N . ILE A 1 89 ? -13.086 -11.547 -9.262 1.00 65.75 89 ILE A N 1
ATOM 720 C CA . ILE A 1 89 ? -13.651 -12.765 -9.838 1.00 65.75 89 ILE A CA 1
ATOM 721 C C . ILE A 1 89 ? -15.106 -12.961 -9.379 1.00 65.75 89 ILE A C 1
ATOM 723 O O . ILE A 1 89 ? -15.961 -13.237 -10.217 1.00 65.75 89 ILE A O 1
ATOM 727 N N . GLU A 1 90 ? -15.411 -12.752 -8.096 1.00 70.19 90 GLU A N 1
ATOM 728 C CA . GLU A 1 90 ? -16.739 -12.987 -7.508 1.00 70.19 90 GLU A CA 1
ATOM 729 C C . GLU A 1 90 ? -17.768 -11.927 -7.923 1.00 70.19 90 GLU A C 1
ATOM 731 O O . GLU A 1 90 ? -18.930 -12.249 -8.164 1.00 70.19 90 GLU A O 1
ATOM 736 N N . ARG A 1 91 ? -17.342 -10.666 -8.079 1.00 71.12 91 ARG A N 1
ATOM 737 C CA . ARG A 1 91 ? -18.217 -9.556 -8.507 1.00 71.12 91 ARG A CA 1
ATOM 738 C C . ARG A 1 91 ? -18.374 -9.409 -10.018 1.00 71.12 91 ARG A C 1
ATOM 740 O O . ARG A 1 91 ? -19.158 -8.572 -10.472 1.00 71.12 91 ARG A O 1
ATOM 747 N N . SER A 1 92 ? -17.614 -10.154 -10.818 1.00 69.62 92 SER A N 1
ATOM 748 C CA . SER A 1 92 ? -17.677 -9.998 -12.268 1.00 69.62 92 SER A CA 1
ATOM 749 C C . SER A 1 92 ? -18.992 -10.574 -12.828 1.00 69.62 92 SER A C 1
ATOM 751 O O . SER A 1 92 ? -19.294 -11.745 -12.614 1.00 69.62 92 SER A O 1
ATOM 753 N N . PRO A 1 93 ? -19.791 -9.797 -13.589 1.00 79.94 93 PRO A N 1
ATOM 754 C CA . PRO A 1 93 ? -21.013 -10.306 -14.229 1.00 79.94 93 PRO A CA 1
ATOM 755 C C . PRO A 1 93 ? -20.714 -11.294 -15.367 1.00 79.94 93 PRO A C 1
ATOM 757 O O . PRO A 1 93 ? -21.615 -11.929 -15.911 1.00 79.94 93 PRO A O 1
ATOM 760 N N . ILE A 1 94 ? -19.444 -11.397 -15.756 1.00 79.69 94 ILE A N 1
ATOM 761 C CA . ILE A 1 94 ? -18.943 -12.303 -16.779 1.00 79.69 94 ILE A CA 1
ATOM 762 C C . ILE A 1 94 ? -18.218 -13.425 -16.042 1.00 79.69 94 ILE A C 1
ATOM 764 O O . ILE A 1 94 ? -17.336 -13.115 -15.251 1.00 79.69 94 ILE A O 1
ATOM 768 N N . PRO A 1 95 ? -18.507 -14.707 -16.314 1.00 78.12 95 PRO A N 1
ATOM 769 C CA . PRO A 1 95 ? -17.763 -15.804 -15.711 1.00 78.12 95 PRO A CA 1
ATOM 770 C C . PRO A 1 95 ? -16.293 -15.742 -16.152 1.00 78.12 95 PRO A C 1
ATOM 772 O O . PRO A 1 95 ? -15.933 -16.162 -17.256 1.00 78.12 95 PRO A O 1
ATOM 775 N N . LEU A 1 96 ? -15.439 -15.188 -15.290 1.00 76.62 96 LEU A N 1
ATOM 776 C CA . LEU A 1 96 ? -14.003 -15.124 -15.510 1.00 76.62 96 LEU A CA 1
ATOM 777 C C . LEU A 1 96 ? -13.406 -16.503 -15.240 1.00 76.62 96 LEU A C 1
ATOM 779 O O . LEU A 1 96 ? -13.444 -17.020 -14.124 1.00 76.62 96 LEU A O 1
ATOM 783 N N . LYS A 1 97 ? -12.832 -17.116 -16.276 1.00 82.00 97 LYS A N 1
ATOM 784 C CA . LYS A 1 97 ? -11.972 -18.285 -16.081 1.00 82.00 97 LYS A CA 1
ATOM 785 C C . LYS A 1 97 ? -10.726 -17.833 -15.327 1.00 82.00 97 LYS A C 1
ATOM 787 O O . LYS A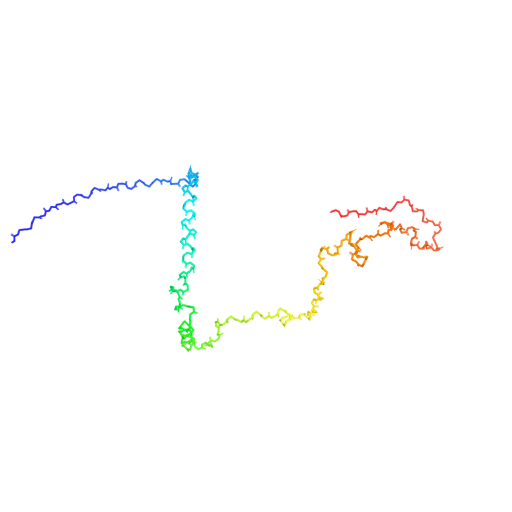 1 97 ? -10.169 -16.783 -15.647 1.00 82.00 97 LYS A O 1
ATOM 792 N N . ALA A 1 98 ? -10.281 -18.637 -14.363 1.00 80.56 98 ALA A N 1
ATOM 793 C CA . ALA A 1 98 ? -9.011 -18.401 -13.692 1.00 80.56 98 ALA A CA 1
ATOM 794 C C . ALA A 1 98 ? -7.897 -18.253 -14.736 1.00 80.56 98 ALA A C 1
ATOM 796 O O . ALA A 1 98 ? -7.867 -18.985 -15.735 1.00 80.56 98 ALA A O 1
ATOM 797 N N . SER A 1 99 ? -6.996 -17.296 -14.517 1.00 79.31 99 SER A N 1
ATOM 798 C CA . SER A 1 99 ? -5.807 -17.183 -15.351 1.00 79.31 99 SER A CA 1
ATOM 799 C C . SER A 1 99 ? -5.026 -18.500 -15.291 1.00 79.31 99 SER A C 1
ATOM 801 O O . SER A 1 99 ? -5.010 -19.171 -14.251 1.00 79.31 99 SER A O 1
ATOM 803 N N . PRO A 1 100 ? -4.394 -18.919 -16.401 1.00 83.44 100 PRO A N 1
ATOM 804 C CA . PRO A 1 100 ? -3.500 -20.063 -16.356 1.00 83.44 100 PRO A CA 1
ATOM 805 C C . PRO A 1 100 ? -2.428 -19.818 -15.292 1.00 83.44 100 PRO A C 1
ATOM 807 O O . PRO A 1 100 ? -2.008 -18.679 -15.072 1.00 83.44 100 PRO A O 1
ATOM 810 N N . ALA A 1 101 ? -1.999 -20.893 -14.628 1.00 84.12 101 ALA A N 1
ATOM 811 C CA . ALA A 1 101 ? -0.978 -20.803 -13.595 1.00 84.12 101 ALA A CA 1
ATOM 812 C C . ALA A 1 101 ? 0.245 -20.049 -14.126 1.00 84.12 101 ALA A C 1
ATOM 814 O O . ALA A 1 101 ? 0.664 -20.264 -15.268 1.00 84.12 101 ALA A O 1
ATOM 815 N N . PHE A 1 102 ? 0.814 -19.181 -13.284 1.00 77.69 102 PHE A N 1
ATOM 816 C CA . PHE A 1 102 ? 2.028 -18.460 -13.639 1.00 77.69 102 PHE A CA 1
ATOM 817 C C . PHE A 1 102 ? 3.075 -19.462 -14.135 1.00 77.69 102 PHE A C 1
ATOM 819 O O . PHE A 1 102 ? 3.342 -20.458 -13.447 1.00 77.69 102 PHE A O 1
ATOM 826 N N . PRO A 1 103 ? 3.643 -19.244 -15.332 1.00 77.19 103 PRO A N 1
ATOM 827 C CA . PRO A 1 103 ? 4.631 -20.158 -15.863 1.00 77.19 103 PRO A CA 1
ATOM 828 C C . PRO A 1 103 ? 5.805 -20.218 -14.884 1.00 77.19 103 PRO A C 1
ATOM 830 O O . PRO A 1 103 ? 6.344 -19.195 -14.470 1.00 77.19 103 PRO A O 1
ATOM 833 N N . ARG A 1 104 ? 6.200 -21.435 -14.490 1.00 79.25 104 ARG A N 1
ATOM 834 C CA . ARG A 1 104 ? 7.346 -21.649 -13.583 1.00 79.25 104 ARG A CA 1
ATOM 835 C C . ARG A 1 104 ? 8.687 -21.315 -14.237 1.00 79.25 104 ARG A C 1
ATOM 837 O O . ARG A 1 104 ? 9.715 -21.298 -13.566 1.00 79.25 104 ARG A O 1
ATOM 844 N N . THR A 1 105 ? 8.677 -21.096 -15.544 1.00 77.38 105 THR A N 1
ATOM 845 C CA . THR A 1 105 ? 9.843 -20.722 -16.328 1.00 77.38 105 THR A CA 1
ATOM 846 C C . THR A 1 105 ? 10.170 -19.253 -16.096 1.00 77.38 105 THR A C 1
ATOM 848 O O . THR A 1 105 ? 9.345 -18.381 -16.372 1.00 77.38 105 THR A O 1
ATOM 851 N N . SER A 1 106 ? 11.378 -18.964 -15.619 1.00 75.06 106 SER A N 1
ATOM 852 C CA . SER A 1 106 ? 11.866 -17.585 -15.561 1.00 75.06 106 SER A CA 1
ATOM 853 C C . SER A 1 106 ? 12.332 -17.121 -16.944 1.00 75.06 106 SER A C 1
ATOM 855 O O . SER A 1 106 ? 12.733 -17.929 -17.783 1.00 75.06 106 SER A O 1
ATOM 857 N N . SER A 1 107 ? 12.345 -15.808 -17.180 1.00 70.31 107 SER A N 1
ATOM 858 C CA . SER A 1 107 ? 12.886 -15.217 -18.415 1.00 70.31 107 SER A CA 1
ATOM 859 C C . SER A 1 107 ? 14.363 -15.552 -18.659 1.00 70.31 107 SER A C 1
ATOM 861 O O . SER A 1 107 ? 14.831 -15.453 -19.783 1.00 70.31 107 SER A O 1
ATOM 863 N N . ALA A 1 108 ? 15.096 -15.981 -17.627 1.00 70.56 108 ALA A N 1
ATOM 864 C CA . ALA A 1 108 ? 16.467 -16.468 -17.760 1.00 70.56 108 ALA A CA 1
ATOM 865 C C . ALA A 1 108 ? 16.552 -17.910 -18.297 1.00 70.56 108 ALA A C 1
ATOM 867 O O . ALA A 1 108 ? 17.599 -18.318 -18.793 1.00 70.56 108 ALA A O 1
ATOM 868 N N . GLN A 1 109 ? 15.478 -18.699 -18.175 1.00 75.75 109 GLN A N 1
ATOM 869 C CA . GLN A 1 109 ? 15.427 -20.085 -18.651 1.00 75.75 109 GLN A CA 1
ATOM 870 C C . GLN A 1 109 ? 14.969 -20.197 -20.106 1.00 75.75 109 GLN A C 1
ATOM 872 O O . GLN A 1 109 ? 15.392 -21.123 -20.795 1.00 75.75 109 GLN A O 1
ATOM 877 N N . ILE A 1 110 ? 14.123 -19.270 -20.561 1.00 77.75 110 ILE A N 1
ATOM 878 C CA . ILE A 1 110 ? 13.615 -19.221 -21.934 1.00 77.75 110 ILE A CA 1
ATOM 879 C C . ILE A 1 110 ? 14.446 -18.225 -22.732 1.00 77.75 110 ILE A C 1
ATOM 881 O O . ILE A 1 110 ? 14.577 -17.067 -22.348 1.00 77.75 110 ILE A O 1
ATOM 885 N N . GLY A 1 111 ? 14.976 -18.648 -23.876 1.00 78.31 111 GLY A N 1
ATOM 886 C CA . GLY A 1 111 ? 15.681 -17.726 -24.753 1.00 78.31 111 GLY A CA 1
ATOM 887 C C . GLY A 1 111 ? 16.198 -18.378 -26.020 1.00 78.31 111 GLY A C 1
ATOM 888 O O . GLY A 1 111 ? 16.212 -19.596 -26.164 1.00 78.31 111 GLY A O 1
ATOM 889 N N . HIS A 1 112 ? 16.693 -17.548 -26.934 1.00 70.81 112 HIS A N 1
ATOM 890 C CA . HIS A 1 112 ? 17.309 -17.999 -28.183 1.00 70.81 112 HIS A CA 1
ATOM 891 C C . HIS A 1 112 ? 18.599 -18.801 -27.993 1.00 70.81 112 HIS A C 1
ATOM 893 O O . HIS A 1 112 ? 19.183 -19.190 -28.978 1.00 70.81 112 HIS A O 1
ATOM 899 N N . ARG A 1 113 ? 19.114 -18.985 -26.776 1.00 72.50 113 ARG A N 1
ATOM 900 C CA . ARG A 1 113 ? 20.320 -19.792 -26.517 1.00 72.50 113 ARG A CA 1
ATOM 901 C C . ARG A 1 113 ? 20.181 -20.617 -25.242 1.00 72.50 113 ARG A C 1
ATOM 903 O O . ARG A 1 113 ? 21.162 -20.831 -24.530 1.00 72.50 113 ARG A O 1
ATOM 910 N N . SER A 1 114 ? 18.957 -21.000 -24.879 1.00 78.81 114 SER A N 1
ATOM 911 C CA . SER A 1 114 ? 18.757 -21.800 -23.674 1.00 78.81 114 SER A CA 1
ATOM 912 C C . SER A 1 114 ? 19.476 -23.142 -23.813 1.00 78.81 114 SER A C 1
ATOM 914 O O . SER A 1 114 ? 19.404 -23.804 -24.844 1.00 78.81 114 SER A O 1
ATOM 916 N N . SER A 1 115 ? 20.134 -23.587 -22.743 1.00 76.69 115 SER A N 1
ATOM 917 C CA . SER A 1 115 ? 20.804 -24.895 -22.711 1.00 76.69 115 SER A CA 1
ATOM 918 C C . SER A 1 115 ? 19.831 -26.077 -22.781 1.00 76.69 115 SER A C 1
ATOM 920 O O . SER A 1 115 ? 20.236 -27.202 -23.060 1.00 76.69 115 SER A O 1
ATOM 922 N N . ARG A 1 116 ? 18.542 -25.831 -22.520 1.00 77.50 116 ARG A N 1
ATOM 923 C CA . ARG A 1 116 ? 17.462 -26.812 -22.637 1.00 77.50 116 ARG A CA 1
ATOM 924 C C . ARG A 1 116 ? 16.737 -26.607 -23.960 1.00 77.50 116 ARG A C 1
ATOM 926 O O . ARG A 1 116 ? 16.228 -25.515 -24.204 1.00 77.50 116 ARG A O 1
ATOM 933 N N . ALA A 1 117 ? 16.654 -27.664 -24.767 1.00 77.06 117 ALA A N 1
ATOM 934 C CA . ALA A 1 117 ? 15.988 -27.630 -26.071 1.00 77.06 117 ALA A CA 1
ATOM 935 C C . ALA A 1 117 ? 14.495 -27.269 -25.961 1.00 77.06 117 ALA A C 1
ATOM 937 O O . ALA A 1 117 ? 13.975 -26.549 -26.802 1.00 77.06 117 ALA A O 1
ATOM 938 N N . GLU A 1 118 ? 13.833 -27.694 -24.879 1.00 80.81 118 GLU A N 1
ATOM 939 C CA . GLU A 1 118 ? 12.412 -27.425 -24.599 1.00 80.81 118 GLU A CA 1
ATOM 940 C C . GLU A 1 118 ? 12.078 -25.934 -24.429 1.00 80.81 118 GLU A C 1
ATOM 942 O O . GLU A 1 118 ? 10.936 -25.532 -24.629 1.00 80.81 118 GLU A O 1
ATOM 947 N N . TYR A 1 119 ? 13.063 -25.111 -24.058 1.00 79.00 119 TYR A N 1
ATOM 948 C CA . TYR A 1 119 ? 12.893 -23.672 -23.820 1.00 79.00 119 TYR A CA 1
ATOM 949 C C . TYR A 1 119 ? 13.621 -22.811 -24.859 1.00 79.00 119 TYR A C 1
ATOM 951 O O . TYR A 1 119 ? 13.709 -21.588 -24.696 1.00 79.00 119 TYR A O 1
ATOM 959 N N . SER A 1 120 ? 14.144 -23.451 -25.913 1.00 77.31 120 SER A N 1
ATOM 960 C CA . SER A 1 120 ? 14.885 -22.770 -26.966 1.00 77.31 120 SER A CA 1
ATOM 961 C C . SER A 1 120 ? 13.921 -22.095 -27.922 1.00 77.31 120 SER A C 1
ATOM 963 O O . SER A 1 120 ? 13.037 -22.727 -28.497 1.00 77.31 120 SER A O 1
ATOM 965 N N . LEU A 1 121 ? 14.120 -20.794 -28.112 1.00 78.00 121 LEU A N 1
ATOM 966 C CA . LEU A 1 121 ? 13.407 -20.014 -29.125 1.00 78.00 121 LEU A CA 1
ATOM 967 C C . LEU A 1 121 ? 14.129 -20.036 -30.483 1.00 78.00 121 LEU A C 1
ATOM 969 O O . LEU A 1 121 ? 13.828 -19.231 -31.365 1.00 78.00 121 LEU A O 1
ATOM 973 N N . GLU A 1 122 ? 15.130 -20.903 -30.658 1.00 77.06 122 GLU A N 1
ATOM 974 C CA . GLU A 1 122 ? 15.787 -21.098 -31.948 1.00 77.06 122 GLU A CA 1
ATOM 975 C C . GLU A 1 122 ? 14.863 -21.870 -32.890 1.00 77.06 122 GLU A C 1
ATOM 977 O O . GLU A 1 122 ? 14.645 -23.072 -32.747 1.00 77.06 122 GLU A O 1
ATOM 982 N N . PHE A 1 123 ? 14.334 -21.180 -33.897 1.00 66.50 123 PHE A N 1
ATOM 983 C CA . PHE A 1 123 ? 13.669 -21.846 -35.006 1.00 66.50 123 PHE A CA 1
ATOM 984 C C . PHE A 1 123 ? 14.729 -22.308 -36.011 1.00 66.50 123 PHE A C 1
ATOM 986 O O . PHE A 1 123 ? 15.218 -21.524 -36.826 1.00 66.50 123 PHE A O 1
ATOM 993 N N . ALA A 1 124 ? 15.119 -23.580 -35.943 1.00 64.12 124 ALA A N 1
ATOM 994 C CA . ALA A 1 124 ? 16.005 -24.176 -36.935 1.00 64.12 124 ALA A CA 1
ATOM 995 C C . ALA A 1 124 ? 15.214 -24.441 -38.227 1.00 64.12 124 ALA A C 1
ATOM 997 O O . ALA A 1 124 ? 14.428 -25.381 -38.314 1.00 64.12 124 ALA A O 1
ATOM 998 N N . GLY A 1 125 ? 15.394 -23.592 -39.238 1.00 68.19 125 GLY A N 1
ATOM 999 C CA . GLY A 1 125 ? 14.700 -23.736 -40.515 1.00 68.19 125 GLY A CA 1
ATOM 1000 C C . GLY A 1 125 ? 14.671 -22.450 -41.329 1.00 68.19 125 GLY A C 1
ATOM 1001 O O . GLY A 1 125 ? 15.226 -21.422 -40.942 1.00 68.19 125 GLY A O 1
ATOM 1002 N N . ARG A 1 126 ? 14.017 -22.493 -42.492 1.00 61.97 126 ARG A N 1
ATOM 1003 C CA . ARG A 1 126 ? 13.799 -21.286 -43.297 1.00 61.97 126 ARG A CA 1
ATOM 1004 C C . ARG A 1 126 ? 12.810 -20.384 -42.554 1.00 61.97 126 ARG A C 1
ATOM 1006 O O . ARG A 1 126 ? 11.656 -20.764 -42.398 1.00 61.97 126 ARG A O 1
ATOM 1013 N N . LEU A 1 127 ? 13.254 -19.189 -42.149 1.00 63.50 127 LEU A N 1
ATOM 1014 C CA . LEU A 1 127 ? 12.413 -18.157 -41.508 1.00 63.50 127 LEU A CA 1
ATOM 1015 C C . LEU A 1 127 ? 11.180 -17.790 -42.347 1.00 63.50 127 LEU A C 1
ATOM 1017 O O . LEU A 1 127 ? 10.163 -17.351 -41.824 1.00 63.50 127 LEU A O 1
ATOM 1021 N N . PHE A 1 128 ? 11.280 -17.985 -43.659 1.00 65.75 128 PHE A N 1
ATOM 1022 C CA . PHE A 1 128 ? 10.187 -17.846 -44.598 1.00 65.75 128 PHE A CA 1
ATOM 1023 C C . PHE A 1 128 ? 10.081 -19.124 -45.426 1.00 65.75 128 PHE A C 1
ATOM 1025 O O . PHE A 1 128 ? 10.969 -19.447 -46.222 1.00 65.75 128 PHE A O 1
ATOM 1032 N N . ILE A 1 129 ? 8.980 -19.848 -45.249 1.00 64.25 129 ILE A N 1
ATOM 1033 C CA . ILE A 1 129 ? 8.580 -20.902 -46.173 1.00 64.25 129 ILE A CA 1
ATOM 1034 C C . ILE A 1 129 ? 7.693 -20.229 -47.208 1.00 64.25 129 ILE A C 1
ATOM 1036 O O . ILE A 1 129 ? 6.605 -19.749 -46.897 1.00 64.25 129 ILE A O 1
ATOM 1040 N N . SER A 1 130 ? 8.195 -20.131 -48.437 1.00 64.44 130 SER A N 1
ATOM 1041 C CA . SER A 1 130 ? 7.427 -19.525 -49.515 1.00 64.44 130 SER A CA 1
ATOM 1042 C C . SER A 1 130 ? 6.128 -20.311 -49.713 1.00 64.44 130 SER A C 1
ATOM 1044 O O . SER A 1 130 ? 6.203 -21.524 -49.913 1.00 64.44 130 SER A O 1
ATOM 1046 N N . PRO A 1 131 ? 4.964 -19.639 -49.762 1.00 63.38 131 PRO A N 1
ATOM 1047 C CA . PRO A 1 131 ? 3.692 -20.289 -50.066 1.00 63.38 131 PRO A CA 1
ATOM 1048 C C . PRO A 1 131 ? 3.711 -21.058 -51.393 1.00 63.38 131 PRO A C 1
ATOM 1050 O O . PRO A 1 131 ? 2.960 -22.005 -51.563 1.00 63.38 131 PRO A O 1
ATOM 1053 N N . LYS A 1 132 ? 4.625 -20.713 -52.315 1.00 65.06 132 LYS A N 1
ATOM 1054 C CA . LYS A 1 132 ? 4.840 -21.452 -53.569 1.00 65.06 132 LYS A CA 1
ATOM 1055 C C . LYS A 1 132 ? 5.292 -22.905 -53.360 1.00 65.06 132 LYS A C 1
ATOM 1057 O O . LYS A 1 132 ? 5.221 -23.683 -54.299 1.00 65.06 132 LYS A O 1
ATOM 1062 N N . TRP A 1 133 ? 5.814 -23.237 -52.178 1.00 58.66 133 TRP A N 1
ATOM 1063 C CA . TRP A 1 133 ? 6.356 -24.556 -51.833 1.00 58.66 133 TRP A CA 1
ATOM 1064 C C . TRP A 1 133 ? 5.466 -25.329 -50.850 1.00 58.66 133 TRP A C 1
ATOM 1066 O O . TRP A 1 133 ? 5.697 -26.515 -50.647 1.00 58.66 133 TRP A O 1
ATOM 1076 N N . THR A 1 134 ? 4.485 -24.672 -50.226 1.00 58.59 134 THR A N 1
ATOM 1077 C CA . THR A 1 134 ? 3.569 -25.271 -49.236 1.00 58.59 134 THR A CA 1
ATOM 1078 C C . THR A 1 134 ? 2.111 -25.286 -49.668 1.00 58.59 134 THR A C 1
ATOM 1080 O O . THR A 1 134 ? 1.325 -26.024 -49.085 1.00 58.59 134 THR A O 1
ATOM 1083 N N . ILE A 1 135 ? 1.735 -24.491 -50.667 1.00 64.56 135 ILE A N 1
ATOM 1084 C CA . ILE A 1 135 ? 0.404 -24.531 -51.263 1.00 64.56 135 ILE A CA 1
ATOM 1085 C C . ILE A 1 135 ? 0.493 -25.448 -52.479 1.00 64.56 135 ILE A C 1
ATOM 1087 O O . ILE A 1 135 ? 1.215 -25.142 -53.430 1.00 64.56 135 ILE A O 1
ATOM 1091 N N . GLU A 1 136 ? -0.228 -26.569 -52.448 1.00 60.69 136 GLU A N 1
ATOM 1092 C CA . GLU A 1 136 ? -0.454 -27.364 -53.653 1.00 60.69 136 GLU A CA 1
ATOM 1093 C C . GLU A 1 136 ? -1.134 -26.462 -54.692 1.00 60.69 136 GLU A C 1
ATOM 1095 O O . GLU A 1 136 ? -2.169 -25.856 -54.388 1.00 60.69 136 GLU A O 1
ATOM 1100 N N . PRO A 1 137 ? -0.542 -26.278 -55.888 1.00 62.56 137 PRO A N 1
ATOM 1101 C CA . PRO A 1 137 ? -1.139 -25.412 -56.886 1.00 62.56 137 PRO A CA 1
ATOM 1102 C C . PRO A 1 137 ? -2.520 -25.972 -57.254 1.00 62.56 137 PRO A C 1
ATOM 1104 O O . PRO A 1 137 ? -2.630 -27.173 -57.514 1.00 62.56 137 PRO A O 1
ATOM 1107 N N . PRO A 1 138 ? -3.573 -25.134 -57.276 1.00 61.28 138 PRO A N 1
ATOM 1108 C CA . PRO A 1 138 ? -4.899 -25.588 -57.664 1.00 61.28 138 PRO A CA 1
ATOM 1109 C C . PRO A 1 138 ? -4.832 -26.191 -59.068 1.00 61.28 138 PRO A C 1
ATOM 1111 O O . PRO A 1 138 ? -4.293 -25.579 -59.991 1.00 61.28 138 PRO A O 1
ATOM 1114 N N . THR A 1 139 ? -5.364 -27.403 -59.212 1.00 60.25 139 THR A N 1
ATOM 1115 C CA . THR A 1 139 ? -5.212 -28.253 -60.404 1.00 60.25 139 THR A CA 1
ATOM 1116 C C . THR A 1 139 ? -5.899 -27.676 -61.652 1.00 60.25 139 THR A C 1
ATOM 1118 O O . THR A 1 139 ? -5.610 -28.108 -62.764 1.00 60.25 139 THR A O 1
ATOM 1121 N N . ASP A 1 140 ? -6.734 -26.644 -61.482 1.00 57.91 140 ASP A N 1
ATOM 1122 C CA . ASP A 1 140 ? -7.690 -26.188 -62.498 1.00 57.91 140 ASP A CA 1
ATOM 1123 C C . ASP A 1 140 ? -7.364 -24.837 -63.164 1.00 57.91 140 ASP A C 1
ATOM 1125 O O . ASP A 1 140 ? -8.166 -24.332 -63.948 1.00 57.91 140 ASP A O 1
ATOM 1129 N N . ALA A 1 141 ? -6.210 -24.213 -62.907 1.00 51.28 141 ALA A N 1
ATOM 1130 C CA . ALA A 1 141 ? -5.932 -22.869 -63.434 1.00 51.28 141 ALA A CA 1
ATOM 1131 C C . ALA A 1 141 ? -4.748 -22.834 -64.414 1.00 51.28 141 ALA A C 1
ATOM 1133 O O . ALA A 1 141 ? -3.612 -22.550 -64.037 1.00 51.28 141 ALA A O 1
ATOM 1134 N N . VAL A 1 142 ? -5.039 -23.040 -65.702 1.00 55.72 142 VAL A N 1
ATOM 1135 C CA . VAL A 1 142 ? -4.077 -22.978 -66.824 1.00 55.72 142 VAL A CA 1
ATOM 1136 C C . VAL A 1 142 ? -3.458 -21.576 -67.033 1.00 55.72 142 VAL A C 1
ATOM 1138 O O . VAL A 1 142 ? -2.482 -21.450 -67.766 1.00 55.72 142 VAL A O 1
ATOM 1141 N N . GLU A 1 143 ? -3.924 -20.510 -66.366 1.00 55.62 143 GLU A N 1
ATOM 1142 C CA . GLU A 1 143 ? -3.526 -19.134 -66.733 1.00 55.62 143 GLU A CA 1
ATOM 1143 C C . GLU A 1 143 ? -3.211 -18.157 -65.587 1.00 55.62 143 GLU A C 1
ATOM 1145 O O . GLU A 1 143 ? -3.215 -16.945 -65.791 1.00 55.62 143 GLU A O 1
ATOM 1150 N N . LEU A 1 144 ? -2.844 -18.607 -64.385 1.00 53.62 144 LEU A N 1
ATOM 1151 C CA . LEU A 1 144 ? -2.356 -17.667 -63.361 1.00 53.62 144 LEU A CA 1
ATOM 1152 C C . LEU A 1 144 ? -0.832 -17.515 -63.425 1.00 53.62 144 LEU A C 1
ATOM 1154 O O . LEU A 1 144 ? -0.086 -18.001 -62.575 1.00 53.62 144 LEU A O 1
ATOM 1158 N N . ARG A 1 145 ? -0.353 -16.779 -64.439 1.00 53.47 145 ARG A N 1
ATOM 1159 C CA . ARG A 1 145 ? 1.007 -16.215 -64.432 1.00 53.47 145 ARG A CA 1
ATOM 1160 C C . ARG A 1 145 ? 1.093 -15.182 -63.308 1.00 53.47 145 ARG A C 1
ATOM 1162 O O . ARG A 1 145 ? 0.743 -14.020 -63.485 1.00 53.47 145 ARG A O 1
ATOM 1169 N N . VAL A 1 146 ? 1.549 -15.622 -62.137 1.00 56.72 146 VAL A N 1
ATOM 1170 C CA . VAL A 1 146 ? 1.808 -14.777 -60.964 1.00 56.72 146 VAL A CA 1
ATOM 1171 C C . VAL A 1 146 ? 2.888 -13.748 -61.313 1.00 56.72 146 VAL A C 1
ATOM 1173 O O . VAL A 1 146 ? 4.078 -14.047 -61.224 1.00 56.72 146 VAL A O 1
ATOM 1176 N N . THR A 1 147 ? 2.497 -12.541 -61.726 1.00 52.72 147 THR A N 1
ATOM 1177 C CA . THR A 1 147 ? 3.459 -11.495 -62.105 1.00 52.72 147 THR A CA 1
ATOM 1178 C C . THR A 1 147 ? 3.832 -10.545 -60.980 1.00 52.72 147 THR A C 1
ATOM 1180 O O . THR A 1 147 ? 4.916 -9.988 -61.064 1.00 52.72 147 THR A O 1
ATOM 1183 N N . GLN A 1 148 ? 3.055 -10.392 -59.901 1.00 50.28 148 GLN A N 1
ATOM 1184 C CA . GLN A 1 148 ? 3.491 -9.662 -58.696 1.00 50.28 148 GLN A CA 1
ATOM 1185 C C . GLN A 1 148 ? 2.444 -9.763 -57.581 1.00 50.28 148 GLN A C 1
ATOM 1187 O O . GLN A 1 148 ? 1.307 -9.336 -57.750 1.00 50.28 148 GLN A O 1
ATOM 1192 N N . GLN A 1 149 ? 2.835 -10.283 -56.417 1.00 53.25 149 GLN A N 1
ATOM 1193 C CA . GLN A 1 149 ? 2.021 -10.226 -55.202 1.00 53.25 149 GLN A CA 1
ATOM 1194 C C . GLN A 1 149 ? 2.512 -9.031 -54.375 1.00 53.25 149 GLN A C 1
ATOM 1196 O O . GLN A 1 149 ? 3.670 -8.997 -53.959 1.00 53.25 149 GLN A O 1
ATOM 1201 N N . ARG A 1 150 ? 1.666 -8.008 -54.210 1.00 50.78 150 ARG A N 1
ATOM 1202 C CA . ARG A 1 150 ? 1.978 -6.818 -53.404 1.00 50.78 150 ARG A CA 1
ATOM 1203 C C . ARG A 1 150 ? 1.722 -7.134 -51.934 1.00 50.78 150 ARG A C 1
ATOM 1205 O O . ARG A 1 150 ? 0.602 -7.482 -51.572 1.00 50.78 150 ARG A O 1
ATOM 1212 N N . PHE A 1 151 ? 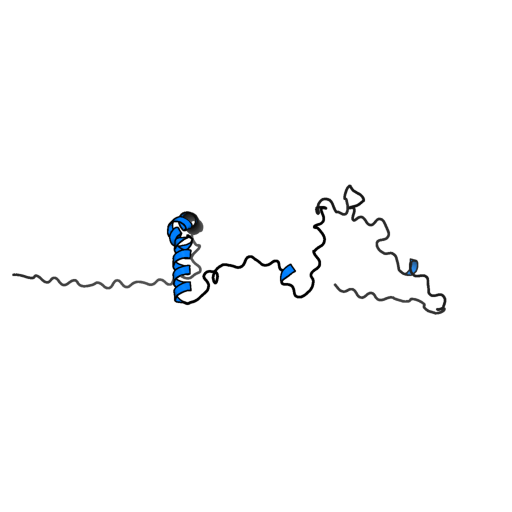2.749 -7.003 -51.102 1.00 58.75 151 PHE A N 1
ATOM 1213 C CA . PHE A 1 151 ? 2.612 -7.077 -49.650 1.00 58.75 151 PHE A CA 1
ATOM 1214 C C . PHE A 1 151 ? 2.309 -5.681 -49.100 1.00 58.75 151 PHE A C 1
ATOM 1216 O O . PHE A 1 151 ? 2.961 -4.711 -49.486 1.00 58.75 151 PHE A O 1
ATOM 1223 N N . ILE A 1 152 ? 1.320 -5.583 -48.212 1.00 55.78 152 ILE A N 1
ATOM 1224 C CA . ILE A 1 152 ? 1.070 -4.376 -47.421 1.00 55.78 152 ILE A CA 1
ATOM 1225 C C . ILE A 1 152 ? 1.903 -4.507 -46.146 1.00 55.78 152 ILE A C 1
ATOM 1227 O O . ILE A 1 152 ? 1.708 -5.451 -45.384 1.00 55.78 152 ILE A O 1
ATOM 1231 N N . PHE A 1 153 ? 2.830 -3.577 -45.929 1.00 46.84 153 PHE A N 1
ATOM 1232 C CA . PHE A 1 153 ? 3.539 -3.435 -4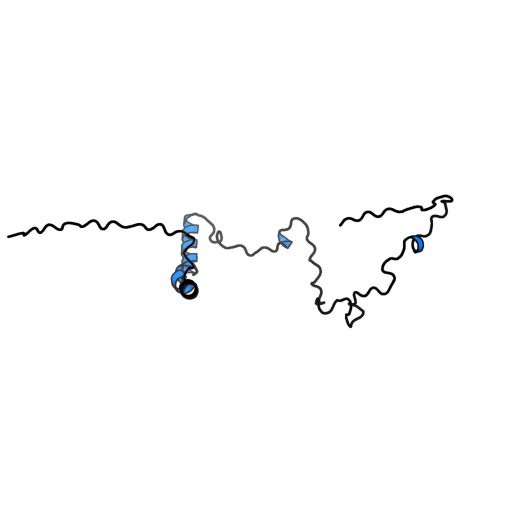4.661 1.00 46.84 153 PHE A CA 1
ATOM 1233 C C . PHE A 1 153 ? 2.812 -2.385 -43.820 1.00 46.84 153 PHE A C 1
ATOM 1235 O O . PHE A 1 153 ? 2.720 -1.229 -44.228 1.00 46.84 153 PHE A O 1
ATOM 1242 N N . LEU A 1 154 ? 2.287 -2.793 -42.666 1.00 52.66 154 LEU A N 1
ATOM 1243 C CA . LEU A 1 154 ? 1.847 -1.881 -41.613 1.00 52.66 154 LEU A CA 1
ATOM 1244 C C . LEU A 1 154 ? 3.013 -1.763 -40.630 1.00 52.66 154 LEU A C 1
ATOM 1246 O O . LEU A 1 154 ? 3.277 -2.699 -39.876 1.00 52.66 154 LEU A O 1
ATOM 1250 N N . GLY A 1 155 ? 3.761 -0.667 -40.759 1.00 42.59 155 GLY A N 1
ATOM 1251 C CA . GLY A 1 155 ? 4.729 -0.212 -39.761 1.00 42.59 155 GLY A CA 1
ATOM 1252 C C . GLY A 1 155 ? 4.045 0.605 -38.679 1.00 42.59 155 GLY A C 1
ATOM 1253 O O . GLY A 1 155 ? 3.023 1.253 -39.006 1.00 42.59 155 GLY A O 1
#

Organism: NCBI:txid488582

InterPro domains:
  IPR020339 Ciliary microtubule inner protein 1-like [PF14945] (27-127)

Foldseek 3Di:
DDDDDDDDDDDDDPPPPDPPDPPPPPPDVPVVVVVVVVVVVVVVVCVVCVCVVCVCCPDPNVLVVLQVVCVVVVHDSCPPPDDDPDDCCVPDPDNDDDDPPDPPDDPVQAECDHPDPVRHPDDPDDPDDDCVNVPDPPPPDPDPPPPDDDDDDDD